Protein AF-A0A497FSB3-F1 (afdb_monomer)

Solvent-accessible surface area (backbone atoms only — not comparable to full-atom values): 7550 Å² total; per-residue (Å²): 140,83,87,83,82,86,82,89,82,82,90,80,87,87,86,83,79,89,74,81,78,76,83,68,84,81,81,78,80,78,78,77,76,74,80,75,61,60,72,60,45,44,54,38,18,60,76,48,75,41,60,46,70,62,52,50,59,45,55,70,75,44,51,71,68,57,52,51,49,37,61,73,70,62,40,52,65,65,36,28,76,71,54,22,32,35,80,91,73,77,40,74,30,55,59,26,49,32,54,30,48,74,72,67,47,48,81,79,58,72,70,86,74,82,126

Nearest PDB structures (foldseek):
  7c5d-assembly1_A  TM=2.952E-01  e=9.748E+00  Homo sapiens

Radius of gyration: 23.68 Å; Cα contacts (8 Å, |Δi|>4): 77; chains: 1; bounding box: 30×70×45 Å

Secondary structure (DSSP, 8-state):
-------PPPP-----S--------------------HHHHHHHHHHHT--HHHHHHHHHH--HHHHHHHHHTT-HHHHHHTTSEETTTTEE-HHHHHHHHHHT-STT-------

Mean predicted aligned error: 14.82 Å

Structure (mmCIF, N/CA/C/O backbone):
data_AF-A0A497FSB3-F1
#
_entry.id   AF-A0A497FSB3-F1
#
loop_
_atom_site.group_PDB
_atom_site.id
_atom_site.type_symbol
_atom_site.label_atom_id
_atom_site.label_alt_id
_atom_site.label_comp_id
_atom_site.label_asym_id
_atom_site.label_entity_id
_atom_site.label_seq_id
_atom_site.pdbx_PDB_ins_code
_atom_site.Cartn_x
_atom_site.Cartn_y
_atom_site.Cartn_z
_atom_site.occupancy
_atom_site.B_iso_or_equiv
_atom_site.auth_seq_id
_atom_site.auth_comp_id
_atom_site.auth_asym_id
_atom_site.auth_atom_id
_atom_site.pdbx_PDB_model_num
ATOM 1 N N . HIS A 1 1 ? 6.509 32.212 8.330 1.00 33.56 1 HIS A N 1
ATOM 2 C CA . HIS A 1 1 ? 7.253 33.248 7.588 1.00 33.56 1 HIS A CA 1
ATOM 3 C C . HIS A 1 1 ? 6.593 33.436 6.232 1.00 33.56 1 HIS A C 1
ATOM 5 O O . HIS A 1 1 ? 6.606 32.512 5.434 1.00 33.56 1 HIS A O 1
ATOM 11 N N . VAL A 1 2 ? 5.922 34.569 6.015 1.00 28.09 2 VAL A N 1
ATOM 12 C CA . VAL A 1 2 ? 5.189 34.864 4.773 1.00 28.09 2 VAL A CA 1
ATOM 13 C C . VAL A 1 2 ? 5.933 35.980 4.058 1.00 28.09 2 VAL A C 1
ATOM 15 O O . VAL A 1 2 ? 6.013 37.092 4.574 1.00 28.09 2 VAL A O 1
ATOM 18 N N . VAL A 1 3 ? 6.497 35.681 2.891 1.00 33.00 3 VAL A N 1
ATOM 19 C CA . VAL A 1 3 ? 7.182 36.677 2.063 1.00 33.00 3 VAL A CA 1
ATOM 20 C C . VAL A 1 3 ? 6.139 37.352 1.176 1.00 33.00 3 VAL A C 1
ATOM 22 O O . VAL A 1 3 ? 5.540 36.716 0.312 1.00 33.00 3 VAL A O 1
ATOM 25 N N . LYS A 1 4 ? 5.887 38.642 1.419 1.00 31.02 4 LYS A N 1
ATOM 26 C CA . LYS A 1 4 ? 5.040 39.489 0.569 1.00 31.02 4 LYS A CA 1
ATOM 27 C C . LYS A 1 4 ? 5.916 40.136 -0.497 1.00 31.02 4 LYS A C 1
ATOM 29 O O . LYS A 1 4 ? 6.708 41.016 -0.178 1.00 31.02 4 LYS A O 1
ATOM 34 N N . VAL A 1 5 ? 5.753 39.730 -1.750 1.00 40.56 5 VAL A N 1
ATOM 35 C CA . VAL A 1 5 ? 6.401 40.397 -2.885 1.00 40.56 5 VAL A CA 1
ATOM 36 C C . VAL A 1 5 ? 5.436 41.445 -3.442 1.00 40.56 5 VAL A C 1
ATOM 38 O O . VAL A 1 5 ? 4.319 41.117 -3.841 1.00 40.56 5 VAL A O 1
ATOM 41 N N . LYS A 1 6 ? 5.844 42.719 -3.413 1.00 36.72 6 LYS A N 1
ATOM 42 C CA . LYS A 1 6 ? 5.165 43.836 -4.085 1.00 36.72 6 LYS A CA 1
ATOM 43 C C . LYS A 1 6 ? 5.703 43.916 -5.513 1.00 36.72 6 LYS A C 1
ATOM 45 O O . LYS A 1 6 ? 6.901 44.105 -5.688 1.00 36.72 6 LYS A O 1
ATOM 50 N N . CYS A 1 7 ? 4.835 43.796 -6.511 1.00 39.81 7 CYS A N 1
ATOM 51 C CA . CYS A 1 7 ? 5.173 44.132 -7.892 1.00 39.81 7 CYS A CA 1
ATOM 52 C C . CYS A 1 7 ? 4.390 45.382 -8.295 1.00 39.81 7 CYS A C 1
ATOM 54 O O . CYS A 1 7 ? 3.163 45.339 -8.382 1.00 39.81 7 CYS A O 1
ATOM 56 N N . ASP A 1 8 ? 5.109 46.475 -8.535 1.00 40.47 8 ASP A N 1
ATOM 57 C CA . ASP A 1 8 ? 4.583 47.691 -9.147 1.00 40.47 8 ASP A CA 1
ATOM 58 C C . ASP A 1 8 ? 4.706 47.550 -10.671 1.00 40.47 8 ASP A C 1
ATOM 60 O O . ASP A 1 8 ? 5.810 47.423 -11.199 1.00 40.47 8 ASP A O 1
ATOM 64 N N . PHE A 1 9 ? 3.580 47.539 -11.390 1.00 45.94 9 PHE A N 1
ATOM 65 C CA . PHE A 1 9 ? 3.574 47.564 -12.855 1.00 45.94 9 PHE A CA 1
ATOM 66 C C . PHE A 1 9 ? 3.232 48.966 -13.369 1.00 45.94 9 PHE A C 1
ATOM 68 O O . PHE A 1 9 ? 2.283 49.612 -12.922 1.00 45.94 9 PHE A O 1
ATOM 75 N N . ILE A 1 10 ? 4.068 49.418 -14.303 1.00 46.41 10 ILE A N 1
ATOM 76 C CA . ILE A 1 10 ? 4.129 50.753 -14.901 1.00 46.41 10 ILE A CA 1
ATOM 77 C C . ILE A 1 10 ? 2.934 51.008 -15.840 1.00 46.41 10 ILE A C 1
ATOM 79 O O . ILE A 1 10 ? 2.423 50.105 -16.498 1.00 46.41 10 ILE A O 1
ATOM 83 N N . LYS A 1 11 ? 2.511 52.279 -15.862 1.00 44.56 11 LYS A N 1
ATOM 84 C CA . LYS A 1 11 ? 1.407 52.889 -16.623 1.00 44.56 11 LYS A CA 1
ATOM 85 C C . LYS A 1 11 ? 1.387 52.529 -18.116 1.00 44.56 11 LYS A C 1
ATOM 87 O O . LYS A 1 11 ? 2.389 52.698 -18.800 1.00 44.56 11 LYS A O 1
ATOM 92 N N . LEU A 1 12 ? 0.186 52.251 -18.626 1.00 41.72 12 LEU A N 1
ATOM 93 C CA . LEU A 1 12 ? -0.195 52.481 -20.023 1.00 41.72 12 LEU A CA 1
ATOM 94 C C . LEU A 1 12 ? -1.458 53.358 -20.060 1.00 41.72 12 LEU A C 1
ATOM 96 O O . LEU A 1 12 ? -2.343 53.238 -19.210 1.00 41.72 12 LEU A O 1
ATOM 100 N N . GLU A 1 13 ? -1.459 54.312 -20.987 1.00 39.56 13 GLU A N 1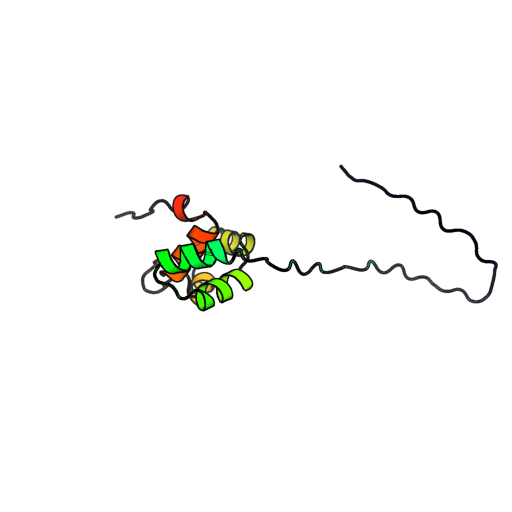
ATOM 101 C CA . GLU A 1 13 ? -2.366 55.456 -21.082 1.00 39.56 13 GLU A CA 1
ATOM 102 C C . GLU A 1 13 ? -3.823 55.085 -21.445 1.00 39.56 13 GLU A C 1
ATOM 104 O O . GLU A 1 13 ? -4.118 54.052 -22.039 1.00 39.56 13 GLU A O 1
ATOM 109 N N . LYS A 1 14 ? -4.744 55.950 -21.005 1.00 44.69 14 LYS A N 1
ATOM 110 C CA . LYS A 1 14 ? -6.223 55.863 -20.999 1.00 44.69 14 LYS A CA 1
ATOM 111 C C . LYS A 1 14 ? -6.863 56.084 -22.394 1.00 44.69 14 LYS A C 1
ATOM 113 O O . LYS A 1 14 ? -6.187 56.603 -23.272 1.00 44.69 14 LYS A O 1
ATOM 118 N N . PRO A 1 15 ? -8.211 56.039 -22.541 1.00 55.47 15 PRO A N 1
ATOM 119 C CA . PRO A 1 15 ? -9.235 55.167 -21.935 1.00 55.47 15 PRO A CA 1
ATOM 120 C C . PRO A 1 15 ? -10.279 54.693 -22.981 1.00 55.47 15 PRO A C 1
ATOM 122 O O . PRO A 1 15 ? -10.563 55.419 -23.927 1.00 55.47 15 PRO A O 1
ATOM 125 N N . ARG A 1 16 ? -10.972 53.565 -22.772 1.00 37.34 16 ARG A N 1
ATOM 126 C CA . ARG A 1 16 ? -12.408 53.398 -23.115 1.00 37.34 16 ARG A CA 1
ATOM 127 C C . ARG A 1 16 ? -12.892 51.996 -22.758 1.00 37.34 16 ARG A C 1
ATOM 129 O O . ARG A 1 16 ? -12.219 51.007 -23.008 1.00 37.34 16 ARG A O 1
ATOM 136 N N . SER A 1 17 ? -14.111 51.967 -22.234 1.00 43.09 17 SER A N 1
ATOM 137 C CA . SER A 1 17 ? -14.873 50.828 -21.716 1.00 43.09 17 SER A CA 1
ATOM 138 C C . SER A 1 17 ? -14.457 50.328 -20.326 1.00 43.09 17 SER A C 1
ATOM 140 O O . SER A 1 17 ? -13.335 49.906 -20.063 1.00 43.09 17 SER A O 1
ATOM 142 N N . LEU A 1 18 ? -15.423 50.441 -19.416 1.00 45.12 18 LEU A N 1
ATOM 143 C CA . LEU A 1 18 ? -15.446 49.891 -18.070 1.00 45.12 18 LEU A CA 1
ATOM 144 C C . LEU A 1 18 ? -15.311 48.366 -18.150 1.00 45.12 18 LEU A C 1
ATOM 146 O O . LEU A 1 18 ? -16.306 47.649 -18.189 1.00 45.12 18 LEU A O 1
ATOM 150 N N . LEU A 1 19 ? -14.083 47.856 -18.176 1.00 44.56 19 LEU A N 1
ATOM 151 C CA . LEU A 1 19 ? -13.840 46.445 -17.910 1.00 44.56 19 LEU A CA 1
ATOM 152 C C . LEU A 1 19 ? -14.049 46.226 -16.413 1.00 44.56 19 LEU A C 1
ATOM 154 O O . LEU A 1 19 ? -13.204 46.572 -15.586 1.00 44.56 19 LEU A O 1
ATOM 158 N N . THR A 1 20 ? -15.204 45.677 -16.050 1.00 41.88 20 THR A N 1
ATOM 159 C CA . THR A 1 20 ? -15.446 45.151 -14.708 1.00 41.88 20 THR A CA 1
ATOM 160 C C . THR A 1 20 ? -14.504 43.965 -14.512 1.00 41.88 20 THR A C 1
ATOM 162 O O . THR A 1 20 ? -14.809 42.838 -14.895 1.00 41.88 20 THR A O 1
ATOM 165 N N . VAL A 1 21 ? -13.311 44.217 -13.970 1.00 47.78 21 VAL A N 1
ATOM 166 C CA . VAL A 1 21 ? -12.343 43.164 -13.647 1.00 47.78 21 VAL A CA 1
ATOM 167 C C . VAL A 1 21 ? -12.912 42.364 -12.479 1.00 47.78 21 VAL A C 1
ATOM 169 O O . VAL A 1 21 ? -12.699 42.692 -11.311 1.00 47.78 21 VAL A O 1
ATOM 172 N N . GLN A 1 22 ? -13.672 41.312 -12.785 1.00 47.09 22 GLN A N 1
ATOM 173 C CA . GLN A 1 22 ? -14.039 40.308 -11.796 1.00 47.09 22 GLN A CA 1
ATOM 174 C C . GLN A 1 22 ? -12.756 39.595 -11.367 1.00 47.09 22 GLN A C 1
ATOM 176 O O . GLN A 1 22 ? -12.245 38.721 -12.066 1.00 47.09 22 GLN A O 1
ATOM 181 N N . ARG A 1 23 ? -12.217 39.985 -10.210 1.00 45.41 23 ARG A N 1
ATOM 182 C CA . ARG A 1 23 ? -11.130 39.273 -9.534 1.00 45.41 23 ARG A CA 1
ATOM 183 C C . ARG A 1 23 ? -11.659 37.926 -9.036 1.00 45.41 23 ARG A C 1
ATOM 185 O O . ARG A 1 23 ? -11.998 37.787 -7.866 1.00 45.41 23 ARG A O 1
ATOM 192 N N . LYS A 1 24 ? -11.777 36.939 -9.925 1.00 49.44 24 LYS A N 1
ATOM 193 C CA . LYS A 1 24 ? -12.019 35.554 -9.514 1.00 49.44 24 LYS A CA 1
ATOM 194 C C . LYS A 1 24 ? -10.703 34.991 -8.968 1.00 49.44 24 LYS A C 1
ATOM 196 O O . LYS A 1 24 ? -9.704 35.039 -9.687 1.00 49.44 24 LYS A O 1
ATOM 201 N N . PRO A 1 25 ? -10.659 34.490 -7.723 1.00 43.56 25 PRO A N 1
ATOM 202 C CA . PRO A 1 25 ? -9.486 33.778 -7.241 1.00 43.56 25 PRO A CA 1
ATOM 203 C C . PRO A 1 25 ? -9.254 32.552 -8.132 1.00 43.56 25 PRO A C 1
ATOM 205 O O . PRO A 1 25 ? -10.129 31.698 -8.278 1.00 43.56 25 PRO A O 1
ATOM 208 N N . LEU A 1 26 ? -8.085 32.489 -8.769 1.00 45.31 26 LEU A N 1
ATOM 209 C CA . LEU A 1 26 ? -7.640 31.304 -9.491 1.00 45.31 26 LEU A CA 1
ATOM 210 C C . LEU A 1 26 ? -7.183 30.276 -8.455 1.00 45.31 26 LEU A C 1
ATOM 212 O O . LEU A 1 26 ? -6.101 30.393 -7.883 1.00 45.31 26 LEU A O 1
ATOM 216 N N . TYR A 1 27 ? -8.019 29.274 -8.199 1.00 40.03 27 TYR A N 1
ATOM 217 C CA . TYR A 1 27 ? -7.623 28.104 -7.424 1.00 40.03 27 TYR A CA 1
ATOM 218 C C . TYR A 1 27 ? -6.784 27.200 -8.324 1.00 40.03 27 TYR A C 1
ATOM 220 O O . TYR A 1 27 ? -7.311 26.393 -9.089 1.00 40.03 27 TYR A O 1
ATOM 228 N N . VAL A 1 28 ? -5.464 27.359 -8.263 1.00 39.22 28 VAL A N 1
ATOM 229 C CA . VAL A 1 28 ? -4.539 26.421 -8.898 1.00 39.22 28 VAL A CA 1
ATOM 230 C C . VAL A 1 28 ? -4.583 25.130 -8.085 1.00 39.22 28 VAL A C 1
ATOM 232 O O . VAL A 1 28 ? -4.060 25.069 -6.973 1.00 39.22 28 VAL A O 1
ATOM 235 N N . ARG A 1 29 ? -5.243 24.094 -8.615 1.00 40.50 29 ARG A N 1
ATOM 236 C CA . ARG A 1 29 ? -5.081 22.729 -8.104 1.00 40.50 29 ARG A CA 1
ATOM 237 C C . ARG A 1 29 ? -3.666 22.291 -8.451 1.00 40.50 29 ARG A C 1
ATOM 239 O O . ARG A 1 29 ? -3.385 21.938 -9.591 1.00 40.50 29 ARG A O 1
ATOM 246 N N . VAL A 1 30 ? -2.771 22.368 -7.476 1.00 43.03 30 VAL A N 1
ATOM 247 C CA . VAL A 1 30 ? -1.461 21.732 -7.574 1.00 43.03 30 VAL A CA 1
ATOM 248 C C . VAL A 1 30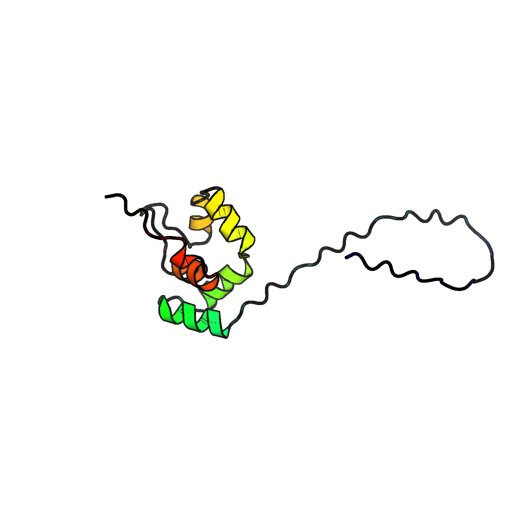 ? -1.725 20.231 -7.492 1.00 43.03 30 VAL A C 1
ATOM 250 O O . VAL A 1 30 ? -1.953 19.696 -6.411 1.00 43.03 30 VAL A O 1
ATOM 253 N N . GLU A 1 31 ? -1.793 19.561 -8.641 1.00 39.72 31 GLU A N 1
ATOM 254 C CA . GLU A 1 31 ? -1.698 18.105 -8.683 1.00 39.72 31 GLU A CA 1
ATOM 255 C C . GLU A 1 31 ? -0.286 17.747 -8.230 1.00 39.72 31 GLU A C 1
ATOM 257 O O . GLU A 1 31 ? 0.683 17.848 -8.987 1.00 39.72 31 GLU A O 1
ATOM 262 N N . GLU A 1 32 ? -0.159 17.409 -6.952 1.00 46.69 32 GLU A N 1
ATOM 263 C CA . GLU A 1 32 ? 1.065 16.870 -6.391 1.00 46.69 32 GLU A CA 1
ATOM 264 C C . GLU A 1 32 ? 1.375 15.574 -7.142 1.00 46.69 32 GLU A C 1
ATOM 266 O O . GLU A 1 32 ? 0.755 14.530 -6.932 1.00 46.69 32 GLU A O 1
ATOM 271 N N . ARG A 1 33 ? 2.291 15.659 -8.111 1.00 51.06 33 ARG A N 1
ATOM 272 C CA . ARG A 1 33 ? 2.812 14.488 -8.809 1.00 51.06 33 ARG A CA 1
ATOM 273 C C . ARG A 1 33 ? 3.553 13.665 -7.766 1.00 51.06 33 ARG A C 1
ATOM 275 O O . ARG A 1 33 ? 4.709 13.962 -7.472 1.00 51.06 33 ARG A O 1
ATOM 282 N N . VAL A 1 34 ? 2.875 12.669 -7.199 1.00 58.12 34 VAL A N 1
ATOM 283 C CA . VAL A 1 34 ? 3.443 11.728 -6.231 1.00 58.12 34 VAL A CA 1
ATOM 284 C C . VAL A 1 34 ? 4.655 11.071 -6.887 1.00 58.12 34 VAL A C 1
ATOM 286 O O . VAL A 1 34 ? 4.526 10.185 -7.732 1.00 58.12 34 VAL A O 1
ATOM 289 N N . ARG A 1 35 ? 5.851 11.558 -6.549 1.00 64.06 35 ARG A N 1
ATOM 290 C CA . ARG A 1 35 ? 7.106 10.939 -6.964 1.00 64.06 35 ARG A CA 1
ATOM 291 C C . ARG A 1 35 ? 7.303 9.714 -6.087 1.00 64.06 35 ARG A C 1
ATOM 293 O O . ARG A 1 35 ? 7.585 9.833 -4.898 1.00 64.06 35 ARG A O 1
ATOM 300 N N . VAL A 1 36 ? 7.088 8.546 -6.677 1.00 75.50 36 VAL A N 1
ATOM 301 C CA . VAL A 1 36 ? 7.425 7.268 -6.054 1.00 75.50 36 VAL A CA 1
ATOM 302 C C . VAL A 1 36 ? 8.928 7.063 -6.208 1.00 75.50 36 VAL A C 1
ATOM 304 O O . VAL A 1 36 ? 9.456 7.197 -7.309 1.00 75.50 36 VAL A O 1
ATOM 307 N N . ASP A 1 37 ? 9.603 6.764 -5.104 1.00 84.88 37 ASP A N 1
ATOM 308 C CA . ASP A 1 37 ? 10.997 6.333 -5.090 1.00 84.88 37 ASP A CA 1
ATOM 309 C C . ASP A 1 37 ? 11.048 4.894 -5.620 1.00 84.88 37 ASP A C 1
ATOM 311 O O . ASP A 1 37 ? 10.615 3.950 -4.949 1.00 84.88 37 ASP A O 1
ATOM 315 N N . GLU A 1 38 ? 11.478 4.744 -6.873 1.00 84.75 38 GLU A N 1
ATOM 316 C CA . GLU A 1 38 ? 11.442 3.465 -7.580 1.00 84.75 38 GLU A CA 1
ATOM 317 C C . GLU A 1 38 ? 12.449 2.461 -7.012 1.00 84.75 38 GLU A C 1
ATOM 319 O O . GLU A 1 38 ? 12.096 1.290 -6.875 1.00 84.75 38 GLU A O 1
ATOM 324 N N . ASP A 1 39 ? 13.641 2.904 -6.600 1.00 85.88 39 ASP A N 1
ATOM 325 C CA . ASP A 1 39 ? 14.674 2.051 -5.997 1.00 85.88 39 ASP A CA 1
ATOM 326 C C . ASP A 1 39 ? 14.200 1.466 -4.663 1.00 85.88 39 ASP A C 1
ATOM 328 O O . ASP A 1 39 ? 14.307 0.256 -4.401 1.00 85.88 39 ASP A O 1
ATOM 332 N N . ARG A 1 40 ? 13.587 2.310 -3.824 1.00 85.69 40 ARG A N 1
ATOM 333 C CA . ARG A 1 40 ? 12.980 1.858 -2.570 1.00 85.69 40 ARG A CA 1
ATOM 334 C C . ARG A 1 40 ? 11.791 0.941 -2.827 1.00 85.69 40 ARG A C 1
ATOM 336 O O . ARG A 1 40 ? 11.669 -0.096 -2.174 1.00 85.69 40 ARG A O 1
ATOM 343 N N . ALA A 1 41 ? 10.910 1.293 -3.762 1.00 87.69 41 ALA A N 1
ATOM 344 C CA . ALA A 1 41 ? 9.748 0.474 -4.091 1.00 87.69 41 ALA A CA 1
ATOM 345 C C . ALA A 1 41 ? 10.154 -0.896 -4.660 1.00 87.69 41 ALA A C 1
ATOM 347 O O . ALA A 1 41 ? 9.554 -1.899 -4.281 1.00 87.69 41 ALA A O 1
ATOM 348 N N . LEU A 1 42 ? 11.195 -0.975 -5.494 1.00 89.50 42 LEU A N 1
ATOM 349 C CA . LEU A 1 42 ? 11.769 -2.236 -5.978 1.00 89.50 42 LEU A CA 1
ATOM 350 C C . LEU A 1 42 ? 12.298 -3.090 -4.825 1.00 89.50 42 LEU A C 1
ATOM 352 O O . LEU A 1 42 ? 11.951 -4.268 -4.723 1.00 89.50 42 LEU A O 1
ATOM 356 N N . SER A 1 43 ? 13.075 -2.486 -3.925 1.00 89.62 43 SER A N 1
ATOM 357 C CA . SER A 1 43 ? 13.648 -3.178 -2.765 1.00 89.62 43 SER A CA 1
ATOM 358 C C . SER A 1 43 ? 12.562 -3.751 -1.847 1.00 89.62 43 SER A C 1
ATOM 360 O O . SER A 1 43 ? 12.608 -4.918 -1.454 1.00 89.62 43 SER A O 1
ATOM 362 N N . VAL A 1 44 ? 11.533 -2.954 -1.551 1.00 90.25 44 VAL A N 1
ATOM 363 C CA . VAL A 1 44 ? 10.402 -3.369 -0.711 1.00 90.25 44 VAL A CA 1
ATOM 364 C C . VAL A 1 44 ? 9.541 -4.424 -1.416 1.00 90.25 44 VAL A C 1
ATOM 366 O O . VAL A 1 44 ? 9.132 -5.406 -0.796 1.00 90.25 44 VAL A O 1
ATOM 369 N N . ALA A 1 45 ? 9.293 -4.273 -2.719 1.00 89.69 45 ALA A N 1
ATOM 370 C CA . ALA A 1 45 ? 8.560 -5.255 -3.513 1.00 89.69 45 ALA A CA 1
ATOM 371 C C . ALA A 1 45 ? 9.259 -6.624 -3.494 1.00 89.69 45 ALA A C 1
ATOM 373 O O . ALA A 1 45 ? 8.611 -7.638 -3.218 1.00 89.69 45 ALA A O 1
ATOM 374 N N . ALA A 1 46 ? 10.580 -6.644 -3.698 1.00 88.50 46 ALA A N 1
ATOM 375 C CA . ALA A 1 46 ? 11.391 -7.854 -3.633 1.00 88.50 46 ALA A CA 1
ATOM 376 C C . ALA A 1 46 ? 11.340 -8.502 -2.241 1.00 88.50 46 ALA A C 1
ATOM 378 O O . ALA A 1 46 ? 11.071 -9.699 -2.132 1.00 88.50 46 ALA A O 1
ATOM 379 N N . LYS A 1 47 ? 11.496 -7.707 -1.173 1.00 89.50 47 LYS A N 1
ATOM 380 C CA . LYS A 1 47 ? 11.462 -8.188 0.219 1.00 89.50 47 LYS A CA 1
ATOM 381 C C . LYS A 1 47 ? 10.140 -8.870 0.589 1.00 89.50 47 LYS A C 1
ATOM 383 O O . LYS A 1 47 ? 10.142 -9.866 1.307 1.00 89.50 47 LYS A O 1
ATOM 388 N N . HIS A 1 48 ? 9.012 -8.364 0.087 1.00 87.00 48 HIS A N 1
ATOM 389 C CA . HIS A 1 48 ? 7.675 -8.908 0.378 1.00 87.00 48 HIS A CA 1
ATOM 390 C C . HIS A 1 48 ? 7.157 -9.903 -0.670 1.00 87.00 48 HIS A C 1
ATOM 392 O O . HIS A 1 48 ? 6.037 -10.408 -0.537 1.00 87.00 48 HIS A O 1
ATOM 398 N N . GLY A 1 49 ? 7.937 -10.195 -1.716 1.00 89.62 49 GLY A N 1
ATOM 399 C CA . GLY A 1 49 ? 7.530 -11.082 -2.809 1.00 89.62 49 GLY A CA 1
ATOM 400 C C . GLY A 1 49 ? 6.325 -10.552 -3.594 1.00 89.62 49 GLY A C 1
ATOM 401 O O . GLY A 1 49 ? 5.429 -11.316 -3.962 1.00 89.62 49 GLY A O 1
ATOM 402 N N . VAL A 1 50 ? 6.263 -9.235 -3.797 1.00 91.44 50 VAL A N 1
ATOM 403 C CA . VAL A 1 50 ? 5.203 -8.539 -4.534 1.00 91.44 50 VAL A CA 1
ATOM 404 C C . VAL A 1 50 ? 5.773 -8.032 -5.857 1.00 91.44 50 VAL A C 1
ATOM 406 O O . VAL A 1 50 ? 6.923 -7.615 -5.927 1.00 91.44 50 VAL A O 1
ATOM 409 N N . LYS A 1 51 ? 4.976 -8.047 -6.930 1.00 90.56 51 LYS A N 1
ATOM 410 C CA . LYS A 1 51 ? 5.393 -7.450 -8.206 1.00 90.56 51 LYS A CA 1
ATOM 411 C C . LYS A 1 51 ? 5.528 -5.934 -8.058 1.00 90.56 51 LYS A C 1
ATOM 413 O O . LYS A 1 51 ? 4.595 -5.283 -7.583 1.00 90.56 51 LYS A O 1
ATOM 418 N N . PHE A 1 52 ? 6.643 -5.381 -8.527 1.00 87.88 52 PHE A N 1
ATOM 419 C CA . PHE A 1 52 ? 6.904 -3.941 -8.501 1.00 87.88 52 PHE A CA 1
ATOM 420 C C . PHE A 1 52 ? 5.772 -3.129 -9.140 1.00 87.88 52 PHE A C 1
ATOM 422 O O . PHE A 1 52 ? 5.287 -2.189 -8.520 1.00 87.88 52 PHE A O 1
ATOM 429 N N . ASP A 1 53 ? 5.272 -3.542 -10.310 1.00 88.56 53 ASP A N 1
ATOM 430 C CA . ASP A 1 53 ? 4.182 -2.837 -11.002 1.00 88.56 53 ASP A CA 1
ATOM 431 C C . ASP A 1 53 ? 2.914 -2.737 -10.151 1.00 88.56 53 ASP A C 1
ATOM 433 O O . ASP A 1 53 ? 2.239 -1.707 -10.132 1.00 88.56 53 ASP A O 1
ATOM 437 N N . VAL A 1 54 ? 2.607 -3.797 -9.397 1.00 88.50 54 VAL A N 1
ATOM 438 C CA . VAL A 1 54 ? 1.450 -3.823 -8.499 1.00 88.50 54 VAL A CA 1
ATOM 439 C C . VAL A 1 54 ? 1.673 -2.844 -7.351 1.00 88.50 54 VAL A C 1
ATOM 441 O O . VAL A 1 54 ? 0.801 -2.017 -7.092 1.00 88.50 54 VAL A O 1
ATOM 444 N N . LEU A 1 55 ? 2.845 -2.877 -6.709 1.00 89.56 55 LEU A N 1
ATOM 445 C CA . LEU A 1 55 ? 3.180 -1.947 -5.631 1.00 89.56 55 LEU A CA 1
ATOM 446 C C . LEU A 1 55 ? 3.148 -0.490 -6.116 1.00 89.56 55 LEU A C 1
ATOM 448 O O . LEU A 1 55 ? 2.456 0.335 -5.523 1.00 89.56 55 LEU A O 1
ATOM 452 N N . LYS A 1 56 ? 3.808 -0.188 -7.238 1.00 87.94 56 LYS A N 1
ATOM 453 C CA . LYS A 1 56 ? 3.829 1.140 -7.864 1.00 87.94 56 LYS A CA 1
ATOM 454 C C . LYS A 1 56 ? 2.419 1.630 -8.184 1.00 87.94 56 LYS A C 1
ATOM 456 O O . LYS A 1 56 ? 2.085 2.768 -7.869 1.00 87.94 56 LYS A O 1
ATOM 461 N N . SER A 1 57 ? 1.564 0.770 -8.740 1.00 89.38 57 SER A N 1
ATOM 462 C CA . SER A 1 57 ? 0.176 1.133 -9.053 1.00 89.38 57 SER A CA 1
ATOM 463 C C . SER A 1 57 ? -0.622 1.560 -7.816 1.00 89.38 57 SER A C 1
ATOM 465 O O . SER A 1 57 ? -1.475 2.444 -7.919 1.00 89.38 57 SER A O 1
ATOM 467 N N . VAL A 1 58 ? -0.335 0.976 -6.647 1.00 88.44 58 VAL A N 1
ATOM 468 C CA . VAL A 1 58 ? -0.952 1.389 -5.384 1.00 88.44 58 VAL A CA 1
ATOM 469 C C . VAL A 1 58 ? -0.325 2.672 -4.862 1.00 88.44 58 VAL A C 1
ATOM 471 O O . VAL A 1 58 ? -1.071 3.588 -4.535 1.00 88.44 58 VAL A O 1
ATOM 474 N N . LEU A 1 59 ? 1.005 2.776 -4.828 1.00 87.00 59 LEU A N 1
ATOM 475 C CA . LEU A 1 59 ? 1.711 3.965 -4.328 1.00 87.00 59 LEU A CA 1
ATOM 476 C C . LEU A 1 59 ? 1.361 5.238 -5.117 1.00 87.00 59 LEU A C 1
ATOM 478 O O . LEU A 1 59 ? 1.318 6.325 -4.552 1.00 87.00 59 LEU A O 1
ATOM 482 N N . VAL A 1 60 ? 1.050 5.108 -6.410 1.00 86.06 60 VAL A N 1
ATOM 483 C CA . VAL A 1 60 ? 0.559 6.223 -7.238 1.00 86.06 60 VAL A CA 1
ATOM 484 C C . VAL A 1 60 ? -0.878 6.624 -6.876 1.00 86.06 60 VAL A C 1
ATOM 486 O O . VAL A 1 60 ? -1.234 7.796 -6.959 1.00 86.06 60 VAL A O 1
ATOM 489 N N . LYS A 1 61 ? -1.729 5.669 -6.478 1.00 84.56 61 LYS A N 1
ATOM 490 C CA . LYS A 1 61 ? -3.151 5.909 -6.153 1.00 84.56 61 LYS A CA 1
ATOM 491 C C . LYS A 1 61 ? -3.391 6.286 -4.691 1.00 84.56 61 LYS A C 1
ATOM 493 O O . LYS A 1 61 ? -4.449 6.830 -4.356 1.00 84.56 61 LYS A O 1
ATOM 498 N N . LEU A 1 62 ? -2.461 5.932 -3.815 1.00 85.06 62 LEU A N 1
ATOM 499 C CA . LEU A 1 62 ? -2.593 6.031 -2.374 1.00 85.06 62 LEU A CA 1
ATOM 500 C C . LEU A 1 62 ? -1.413 6.824 -1.822 1.00 85.06 62 LEU A C 1
ATOM 502 O O . LEU A 1 62 ? -0.311 6.299 -1.749 1.00 85.06 62 LEU A O 1
ATOM 506 N N . SER A 1 63 ? -1.654 8.071 -1.413 1.00 85.62 63 SER A N 1
ATOM 507 C CA . SER A 1 63 ? -0.649 8.856 -0.698 1.00 85.62 63 SER A CA 1
ATOM 508 C C . SER A 1 63 ? -0.482 8.362 0.740 1.00 85.62 63 SER A C 1
ATOM 510 O O . SER A 1 63 ? -1.360 7.689 1.297 1.00 85.62 63 SER A O 1
ATOM 512 N N . LYS A 1 64 ? 0.631 8.756 1.368 1.00 84.44 64 LYS A N 1
ATOM 513 C CA . LYS A 1 64 ? 0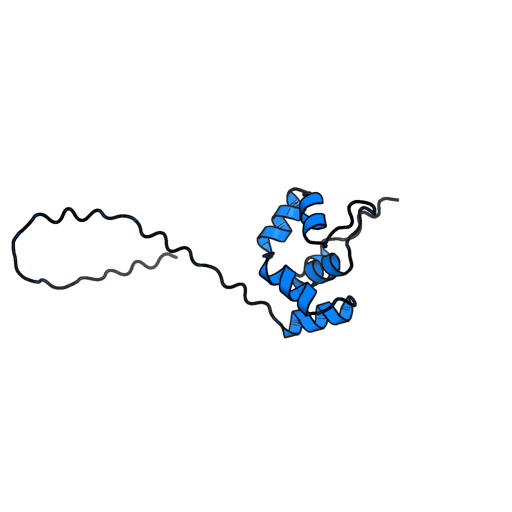.881 8.475 2.783 1.00 84.44 64 LYS A CA 1
ATOM 514 C C . LYS A 1 64 ? -0.237 9.031 3.667 1.00 84.44 64 LYS A C 1
ATOM 516 O O . LYS A 1 64 ? -0.723 8.299 4.523 1.00 84.44 64 LYS A O 1
ATOM 521 N N . GLU A 1 65 ? -0.689 10.273 3.448 1.00 85.06 65 GLU A N 1
ATOM 522 C CA . GLU A 1 65 ? -1.752 10.855 4.285 1.00 85.06 65 GLU A CA 1
ATOM 523 C C . GLU A 1 65 ? -3.057 10.079 4.141 1.00 85.06 65 GLU A C 1
ATOM 525 O O . GLU A 1 65 ? -3.755 9.850 5.125 1.00 85.06 65 GLU A O 1
ATOM 530 N N . LYS A 1 66 ? -3.388 9.647 2.919 1.00 87.31 66 LYS A N 1
ATOM 531 C CA . LYS A 1 66 ? -4.604 8.873 2.677 1.00 87.31 66 LYS A CA 1
ATOM 532 C C . LYS A 1 66 ? -4.538 7.512 3.364 1.00 87.31 66 LYS A C 1
ATOM 534 O O . LYS A 1 66 ? -5.527 7.105 3.958 1.00 87.31 66 LYS A O 1
ATOM 539 N N . LEU A 1 67 ? -3.393 6.830 3.320 1.00 87.88 67 LEU A N 1
ATOM 540 C CA . LEU A 1 67 ? -3.201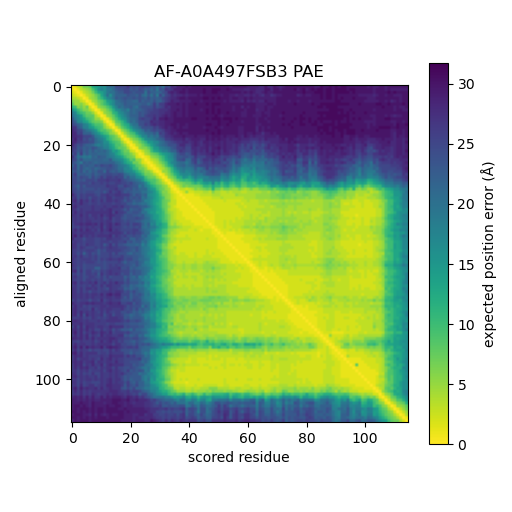 5.577 4.050 1.00 87.88 67 LEU A CA 1
ATOM 541 C C . LEU A 1 67 ? -3.342 5.777 5.565 1.00 87.88 67 LEU A C 1
ATOM 543 O O . LEU A 1 67 ? -4.042 5.000 6.202 1.00 87.88 67 LEU A O 1
ATOM 547 N N . VAL A 1 68 ? -2.728 6.823 6.126 1.00 87.56 68 VAL A N 1
ATOM 548 C CA . VAL A 1 68 ? -2.832 7.137 7.562 1.00 87.56 68 VAL A CA 1
ATOM 549 C C . VAL A 1 68 ? -4.280 7.418 7.961 1.00 87.56 68 VAL A C 1
ATOM 551 O O . VAL A 1 68 ? -4.763 6.805 8.904 1.00 87.56 68 VAL A O 1
ATOM 554 N N . ARG A 1 69 ? -5.014 8.235 7.196 1.00 89.19 69 ARG A N 1
ATOM 555 C CA . ARG A 1 69 ? -6.443 8.485 7.456 1.00 89.19 69 ARG A CA 1
ATOM 556 C C . ARG A 1 69 ? -7.270 7.204 7.443 1.00 89.19 69 ARG A C 1
ATOM 558 O O . ARG A 1 69 ? -8.094 7.010 8.323 1.00 89.19 69 ARG A O 1
ATOM 565 N N . LEU A 1 70 ? -7.032 6.310 6.481 1.00 87.88 70 LEU A N 1
ATOM 566 C CA . LEU A 1 70 ? -7.733 5.021 6.427 1.00 87.88 70 LEU A CA 1
ATOM 567 C C . LEU A 1 70 ? -7.435 4.141 7.649 1.00 87.88 70 LEU A C 1
ATOM 569 O O . LEU A 1 70 ? -8.315 3.415 8.105 1.00 87.88 70 LEU A O 1
ATOM 573 N N . LEU A 1 71 ? -6.208 4.199 8.176 1.00 87.50 71 LEU A N 1
ATOM 574 C CA . LEU A 1 71 ? -5.824 3.495 9.401 1.00 87.50 71 LEU A CA 1
ATOM 575 C C . LEU A 1 71 ? -6.499 4.102 10.641 1.00 87.50 71 LEU A C 1
ATOM 577 O O . LEU A 1 71 ? -7.010 3.353 11.471 1.00 87.50 71 LEU A O 1
ATOM 581 N N . GLU A 1 72 ? -6.534 5.432 10.751 1.00 87.56 72 GLU A N 1
ATOM 582 C CA . GLU A 1 72 ? -7.183 6.161 11.852 1.00 87.56 72 GLU A CA 1
ATOM 583 C C . GLU A 1 72 ? -8.702 5.948 11.868 1.00 87.56 72 GLU A C 1
ATOM 585 O O . GLU A 1 72 ? -9.279 5.645 12.910 1.00 87.56 72 GLU A O 1
ATOM 590 N N . GLU A 1 73 ? -9.344 6.032 10.701 1.00 90.12 73 GLU A N 1
ATOM 591 C CA . GLU A 1 73 ? -10.781 5.791 10.520 1.00 90.12 73 GLU A CA 1
ATOM 592 C C . GLU A 1 73 ? -11.154 4.302 10.631 1.00 90.12 73 GLU A C 1
ATOM 594 O O . GLU A 1 73 ? -12.336 3.964 10.608 1.00 90.12 73 GLU A O 1
ATOM 599 N N . ARG A 1 74 ? -10.163 3.403 10.756 1.00 85.62 74 ARG A N 1
ATOM 600 C CA . ARG A 1 74 ? -10.344 1.940 10.748 1.00 85.62 74 ARG A CA 1
ATOM 601 C C . ARG A 1 74 ? -11.156 1.448 9.546 1.00 85.62 74 ARG A C 1
ATOM 603 O O . ARG A 1 74 ? -11.899 0.470 9.633 1.00 85.62 74 ARG A O 1
ATOM 610 N N . ASP A 1 75 ? -10.988 2.105 8.403 1.00 88.44 75 ASP A N 1
ATOM 611 C CA . ASP A 1 75 ? -11.715 1.791 7.177 1.00 88.44 75 ASP A CA 1
ATOM 612 C C . ASP A 1 75 ? -11.029 0.629 6.436 1.00 88.44 75 ASP A C 1
ATOM 614 O O . ASP A 1 75 ? -10.345 0.774 5.413 1.00 88.44 75 ASP A O 1
ATOM 618 N N . PHE A 1 76 ? -11.175 -0.564 7.016 1.00 87.31 76 PHE A N 1
ATOM 619 C CA . PHE A 1 76 ? -10.609 -1.802 6.486 1.00 87.31 76 PHE A CA 1
ATOM 620 C C . PHE A 1 76 ? -11.260 -2.236 5.171 1.00 87.31 76 PHE A C 1
ATOM 622 O O . PHE A 1 76 ? -10.621 -2.943 4.387 1.00 87.31 76 PHE A O 1
ATOM 629 N N . ASP A 1 77 ? -12.484 -1.787 4.890 1.00 88.25 77 ASP A N 1
ATOM 630 C CA . ASP A 1 77 ? -13.179 -2.069 3.635 1.00 88.25 77 ASP A CA 1
ATOM 631 C C . ASP A 1 77 ? -12.487 -1.370 2.464 1.00 88.25 77 ASP A C 1
ATOM 633 O O . ASP A 1 77 ? -12.148 -2.017 1.466 1.00 88.25 77 ASP A O 1
ATOM 637 N N . LYS A 1 78 ? -12.156 -0.079 2.606 1.00 88.56 78 LYS A N 1
ATOM 638 C CA . LYS A 1 78 ? -11.354 0.636 1.600 1.00 88.56 78 LYS A CA 1
ATOM 639 C C . LYS A 1 78 ? -9.950 0.051 1.463 1.00 88.56 78 LYS A C 1
ATOM 641 O O . LYS A 1 78 ? -9.452 -0.080 0.343 1.00 88.56 78 LYS A O 1
ATOM 646 N N . LEU A 1 79 ? -9.311 -0.346 2.566 1.00 88.00 79 LEU A N 1
ATOM 647 C CA . LEU A 1 79 ? -8.009 -1.026 2.515 1.00 88.00 79 LEU A CA 1
ATOM 648 C C . LEU A 1 79 ? -8.099 -2.387 1.808 1.00 88.00 79 LEU A C 1
ATOM 650 O O . LEU A 1 79 ? -7.167 -2.783 1.100 1.00 88.00 79 LEU A O 1
ATOM 654 N N . SER A 1 80 ? -9.219 -3.096 1.951 1.00 89.12 80 SER A N 1
ATOM 655 C CA . SER A 1 80 ? -9.452 -4.364 1.262 1.00 89.12 80 SER A CA 1
ATOM 656 C C . SER A 1 80 ? -9.731 -4.170 -0.227 1.00 89.12 80 SER A C 1
AT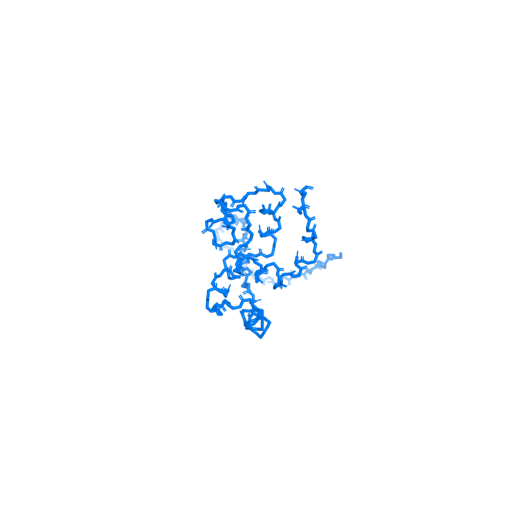OM 658 O O . SER A 1 80 ? -9.164 -4.898 -1.046 1.00 89.12 80 SER A O 1
ATOM 660 N N . ALA A 1 81 ? -10.490 -3.133 -0.595 1.00 88.62 81 ALA A N 1
ATOM 661 C CA . ALA A 1 81 ? -10.735 -2.746 -1.986 1.00 88.62 81 ALA A CA 1
ATOM 662 C C . ALA A 1 81 ? -9.439 -2.380 -2.735 1.00 88.62 81 ALA A C 1
ATOM 664 O O . ALA A 1 81 ? -9.304 -2.655 -3.926 1.00 88.62 81 ALA A O 1
ATOM 665 N N . LEU A 1 82 ? -8.452 -1.818 -2.028 1.00 86.69 82 LEU A N 1
ATOM 666 C CA . LEU A 1 82 ? -7.108 -1.544 -2.554 1.00 86.69 82 LEU A CA 1
ATOM 667 C C . LEU A 1 82 ? -6.187 -2.778 -2.566 1.00 86.69 82 LEU A C 1
ATOM 669 O O . LEU A 1 82 ? -5.037 -2.687 -2.991 1.00 86.69 82 LEU A O 1
ATOM 673 N N . GLY A 1 83 ? -6.661 -3.933 -2.093 1.00 87.50 83 GLY A N 1
ATOM 674 C CA . GLY A 1 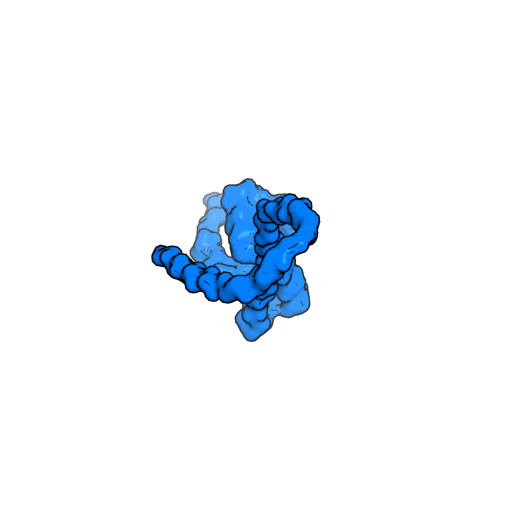83 ? -5.882 -5.169 -2.036 1.00 87.50 83 GLY A CA 1
ATOM 675 C C . GLY A 1 83 ? -4.822 -5.197 -0.931 1.00 87.50 83 GLY A C 1
ATOM 676 O O . GLY A 1 83 ? -3.951 -6.069 -0.951 1.00 87.50 83 GLY A O 1
ATOM 677 N N . LEU A 1 84 ? -4.887 -4.279 0.036 1.00 90.25 84 LEU A N 1
ATOM 678 C CA . LEU A 1 84 ? -3.937 -4.177 1.149 1.00 90.25 84 LEU A CA 1
ATOM 679 C C . LEU A 1 84 ? -4.354 -5.038 2.338 1.00 90.25 84 LEU A C 1
ATOM 681 O O . LEU A 1 84 ? -3.505 -5.657 2.982 1.00 90.25 84 LEU A O 1
ATOM 685 N N . TRP A 1 85 ? -5.659 -5.126 2.584 1.00 90.81 85 TRP A N 1
ATOM 686 C CA . TRP A 1 85 ? -6.238 -5.872 3.696 1.00 90.81 85 TRP A CA 1
ATOM 687 C C . TRP A 1 85 ? -7.058 -7.075 3.219 1.00 90.81 85 TRP A C 1
ATOM 689 O O . TRP A 1 85 ? -7.713 -7.055 2.172 1.00 90.81 85 TRP A O 1
ATOM 699 N N . ASP A 1 86 ? -7.005 -8.156 3.985 1.00 89.00 86 ASP A N 1
ATOM 700 C CA . ASP A 1 86 ? -7.860 -9.326 3.836 1.00 89.00 86 ASP A CA 1
ATOM 701 C C . ASP A 1 86 ? -8.998 -9.236 4.856 1.00 89.00 86 ASP A C 1
ATOM 703 O O . ASP A 1 86 ? -8.786 -9.503 6.037 1.00 89.00 86 ASP A O 1
ATOM 707 N N . SER A 1 87 ? -10.195 -8.843 4.407 1.00 84.38 87 SER A N 1
ATOM 708 C CA . SER A 1 87 ? -11.372 -8.688 5.273 1.00 84.38 87 SER A CA 1
ATOM 709 C C . SER A 1 87 ? -11.878 -10.014 5.841 1.00 84.38 87 SER A C 1
ATOM 711 O O . SER A 1 87 ? -12.452 -10.031 6.922 1.00 84.38 87 SER A O 1
ATOM 713 N N . ARG A 1 88 ? -11.630 -11.137 5.154 1.00 82.75 88 ARG A N 1
ATOM 714 C CA . ARG A 1 88 ? -12.031 -12.472 5.629 1.00 82.75 88 ARG A CA 1
ATOM 715 C C . ARG A 1 88 ? -11.090 -13.005 6.701 1.00 82.75 88 ARG A C 1
ATOM 717 O O . ARG A 1 88 ? -11.525 -13.704 7.606 1.00 82.75 88 ARG A O 1
ATOM 724 N N . GLY A 1 89 ? -9.799 -12.713 6.559 1.00 77.69 89 GLY A N 1
ATOM 725 C CA . GLY A 1 89 ? -8.754 -13.176 7.469 1.00 77.69 89 GLY A CA 1
ATOM 726 C C . GLY A 1 89 ? -8.319 -12.147 8.510 1.00 77.69 89 GLY A C 1
ATOM 727 O O . GLY A 1 89 ? -7.369 -12.428 9.234 1.00 77.69 89 GLY A O 1
ATOM 728 N N . SER A 1 90 ? -8.935 -10.958 8.526 1.00 84.62 90 SER A N 1
ATOM 729 C CA . SER A 1 90 ? -8.564 -9.804 9.358 1.00 84.62 90 SER A CA 1
ATOM 730 C C . SER A 1 90 ? -7.050 -9.584 9.438 1.00 84.62 90 SER A C 1
ATOM 732 O O . SER A 1 90 ? -6.476 -9.441 10.517 1.00 84.62 90 SER A O 1
ATOM 734 N N . ARG A 1 91 ? -6.378 -9.604 8.279 1.00 87.25 91 ARG A N 1
ATOM 735 C CA . ARG A 1 91 ? -4.911 -9.551 8.199 1.00 87.25 91 ARG A CA 1
ATOM 736 C C . ARG A 1 91 ? -4.406 -8.721 7.028 1.00 87.25 91 ARG A C 1
ATOM 738 O O . ARG A 1 91 ? -5.011 -8.673 5.957 1.00 87.25 91 ARG A O 1
ATOM 745 N N . TRP A 1 92 ? -3.215 -8.152 7.191 1.00 88.62 92 TRP A N 1
ATOM 746 C CA . TRP A 1 92 ? -2.497 -7.490 6.105 1.00 88.62 92 TRP A CA 1
ATOM 747 C C . TRP A 1 92 ? -2.049 -8.488 5.037 1.00 88.62 92 TRP A C 1
ATOM 749 O O . TRP A 1 92 ? -1.334 -9.453 5.332 1.00 88.62 92 TRP A O 1
ATOM 759 N N . LYS A 1 93 ? -2.400 -8.214 3.777 1.00 90.69 93 LYS A N 1
ATOM 760 C CA . LYS A 1 93 ? -1.836 -8.912 2.616 1.00 90.69 93 LYS A CA 1
ATOM 761 C C . LYS A 1 93 ? -0.375 -8.501 2.425 1.00 90.69 93 LYS A C 1
ATOM 763 O O . LYS A 1 93 ? 0.052 -7.452 2.903 1.00 90.69 93 LYS A O 1
ATOM 768 N N . ARG A 1 94 ? 0.387 -9.294 1.663 1.00 89.75 94 ARG A N 1
ATOM 769 C CA . ARG A 1 94 ? 1.790 -8.981 1.316 1.00 89.75 94 ARG A CA 1
ATOM 770 C C . ARG A 1 94 ? 1.936 -7.581 0.710 1.00 89.75 94 ARG A C 1
ATOM 772 O O . ARG A 1 94 ? 2.8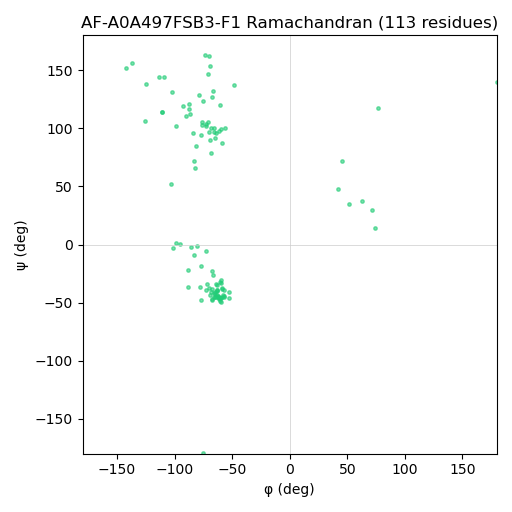35 -6.846 1.087 1.00 89.75 94 ARG A O 1
ATOM 779 N N . LEU A 1 95 ? 0.995 -7.189 -0.153 1.00 91.31 95 LEU A N 1
ATOM 780 C CA . LEU A 1 95 ? 0.933 -5.843 -0.728 1.00 91.31 95 LEU A CA 1
ATOM 781 C C . LEU A 1 95 ? 0.709 -4.762 0.339 1.00 91.31 95 LEU A C 1
ATOM 783 O O . LEU A 1 95 ? 1.384 -3.742 0.318 1.00 91.31 95 LEU A O 1
ATOM 787 N N . GLY A 1 96 ? -0.191 -4.999 1.297 1.00 90.50 96 GLY A N 1
ATOM 788 C CA . GLY A 1 96 ? -0.425 -4.087 2.417 1.00 90.50 96 GLY A CA 1
ATOM 789 C C . GLY A 1 9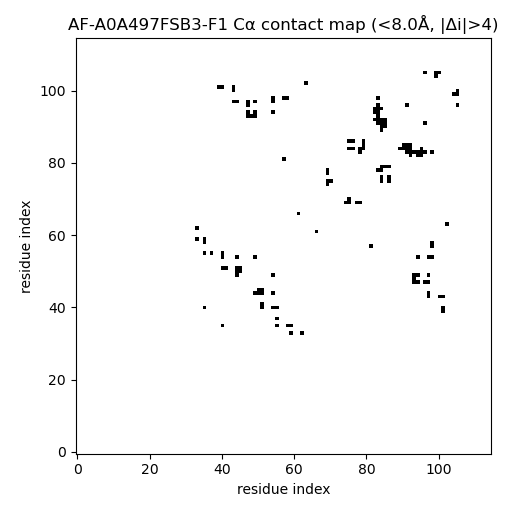6 ? 0.816 -3.890 3.279 1.00 90.50 96 GLY A C 1
ATOM 790 O O . GLY A 1 96 ? 1.193 -2.757 3.557 1.00 90.50 96 GLY A O 1
ATOM 791 N N . ARG A 1 97 ? 1.504 -4.984 3.622 1.00 89.62 97 ARG A N 1
ATOM 792 C CA . ARG A 1 97 ? 2.770 -4.933 4.371 1.00 89.62 97 ARG A CA 1
ATOM 793 C C . ARG A 1 97 ? 3.859 -4.186 3.601 1.00 89.62 97 ARG A C 1
ATOM 795 O O . ARG A 1 97 ? 4.512 -3.324 4.173 1.00 89.62 97 ARG A O 1
ATOM 802 N N . ALA A 1 98 ? 3.997 -4.448 2.303 1.00 90.81 98 ALA A N 1
ATOM 803 C CA . ALA A 1 98 ? 4.929 -3.723 1.444 1.00 90.81 98 ALA A CA 1
ATOM 804 C C . ALA A 1 98 ? 4.634 -2.212 1.423 1.00 90.81 98 ALA A C 1
ATOM 806 O O . ALA A 1 98 ? 5.540 -1.400 1.575 1.00 90.81 98 ALA A O 1
ATOM 807 N N . VAL A 1 99 ? 3.366 -1.815 1.293 1.00 90.56 99 VAL A N 1
ATOM 808 C CA . VAL A 1 99 ? 2.972 -0.398 1.309 1.00 90.56 99 VAL A CA 1
ATOM 809 C C . VAL A 1 99 ? 3.255 0.252 2.670 1.00 90.56 99 VAL A C 1
ATOM 811 O O . VAL A 1 99 ? 3.786 1.360 2.719 1.00 90.56 99 VAL A O 1
ATOM 814 N N . LEU A 1 100 ? 2.960 -0.437 3.774 1.00 90.19 100 LEU A N 1
ATOM 815 C CA . LEU A 1 100 ? 3.269 0.051 5.121 1.00 90.19 100 LEU A CA 1
ATOM 816 C C . LEU A 1 100 ? 4.777 0.226 5.327 1.00 90.19 100 LEU A C 1
ATOM 818 O O . LEU A 1 100 ? 5.205 1.266 5.818 1.00 90.19 100 LEU A O 1
ATOM 822 N N . GLU A 1 101 ? 5.593 -0.740 4.904 1.00 89.06 101 GLU A N 1
ATOM 823 C CA . GLU A 1 101 ? 7.053 -0.641 4.999 1.00 89.06 101 GLU A CA 1
ATOM 824 C C . GLU A 1 101 ? 7.616 0.484 4.121 1.00 89.06 101 GLU A C 1
ATOM 826 O O . GLU A 1 101 ? 8.476 1.254 4.558 1.00 89.06 101 GLU A O 1
ATOM 831 N N . TYR A 1 102 ? 7.085 0.645 2.907 1.00 88.94 102 TYR A N 1
ATOM 832 C CA . TYR A 1 102 ? 7.471 1.743 2.026 1.00 88.94 102 TYR A CA 1
ATOM 833 C C . TYR A 1 102 ? 7.244 3.110 2.691 1.00 88.94 102 TYR A C 1
ATOM 835 O O . TYR A 1 102 ? 8.095 3.990 2.591 1.00 88.94 102 TYR A O 1
ATOM 843 N N . TYR A 1 103 ? 6.149 3.283 3.436 1.00 87.19 103 TYR A N 1
ATOM 844 C CA . TYR A 1 103 ? 5.878 4.527 4.166 1.00 87.19 103 TYR A CA 1
ATOM 845 C C . TYR A 1 103 ? 6.512 4.614 5.562 1.00 87.19 103 TYR A C 1
ATOM 847 O O . TYR A 1 103 ? 6.398 5.667 6.203 1.00 87.19 103 TYR A O 1
ATOM 855 N N . GLY A 1 104 ? 7.202 3.558 6.010 1.00 86.00 104 GLY A N 1
ATOM 856 C CA . GLY A 1 104 ? 7.808 3.469 7.342 1.00 86.00 104 GLY A CA 1
ATOM 857 C C . GLY A 1 104 ? 6.785 3.317 8.470 1.00 86.00 104 GLY A C 1
ATOM 858 O O . GLY A 1 104 ? 7.009 3.817 9.562 1.00 86.00 104 GLY A O 1
ATOM 859 N N . LEU A 1 105 ? 5.639 2.691 8.192 1.00 82.56 105 LEU A N 1
ATOM 860 C CA . LEU A 1 105 ? 4.537 2.467 9.139 1.00 82.56 105 LEU A CA 1
ATOM 861 C C . LEU A 1 105 ? 4.514 1.036 9.705 1.00 82.56 105 LEU A C 1
ATOM 863 O O . LEU A 1 105 ? 3.664 0.715 10.534 1.00 82.56 105 LEU A O 1
ATOM 867 N N . LEU A 1 106 ? 5.422 0.167 9.244 1.00 71.38 106 LEU A N 1
ATOM 868 C CA .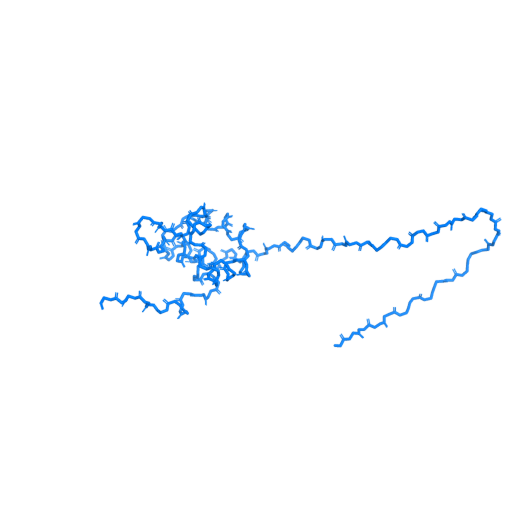 LEU A 1 106 ? 5.459 -1.241 9.648 1.00 71.38 106 LEU A CA 1
ATOM 869 C C . LEU A 1 106 ? 5.848 -1.404 11.130 1.00 71.38 106 LEU A C 1
ATOM 871 O O . LEU A 1 106 ? 5.232 -2.206 11.820 1.00 71.38 106 LEU A O 1
ATOM 875 N N . ASP A 1 107 ? 6.783 -0.592 11.635 1.00 58.00 107 ASP A N 1
ATOM 876 C CA . ASP A 1 107 ? 7.231 -0.648 13.040 1.00 58.00 107 ASP A CA 1
ATOM 877 C C . ASP A 1 107 ? 6.233 -0.001 14.016 1.00 58.00 107 ASP A C 1
ATOM 879 O O . ASP A 1 107 ? 6.245 -0.279 15.207 1.00 58.00 107 ASP A O 1
ATOM 883 N N . SER A 1 108 ? 5.313 0.836 13.524 1.00 51.03 108 SER A N 1
ATOM 884 C CA . SER A 1 108 ? 4.226 1.407 14.339 1.00 51.03 108 SER A CA 1
ATOM 885 C C . SER A 1 108 ? 3.031 0.460 14.481 1.00 51.03 108 SER A C 1
ATOM 887 O O . SER A 1 108 ? 2.111 0.732 15.247 1.00 51.03 108 SER A O 1
ATOM 889 N N . THR A 1 109 ? 3.028 -0.643 13.727 1.00 46.22 109 THR A N 1
ATOM 890 C CA . THR A 1 109 ? 2.046 -1.725 13.846 1.00 46.22 109 THR A CA 1
ATOM 891 C C . THR A 1 109 ? 2.672 -2.909 14.574 1.00 46.22 109 THR A C 1
ATOM 893 O O . THR A 1 109 ? 2.608 -4.052 14.121 1.00 46.22 109 THR A O 1
ATOM 896 N N . GLU A 1 110 ? 3.250 -2.643 15.748 1.00 44.56 110 GLU A N 1
ATOM 897 C CA . GLU A 1 110 ? 3.426 -3.693 16.741 1.00 44.56 110 GLU A CA 1
ATOM 898 C C . GLU A 1 110 ? 2.044 -4.232 17.141 1.00 44.56 110 GLU A C 1
ATOM 900 O O . GLU A 1 110 ? 1.283 -3.644 17.902 1.00 44.56 110 GLU A O 1
ATOM 905 N N . VAL A 1 111 ? 1.690 -5.348 16.508 1.00 42.09 111 VAL A N 1
ATOM 906 C CA . VAL A 1 111 ? 1.189 -6.546 17.178 1.00 42.09 111 VAL A CA 1
ATOM 907 C C . VAL A 1 111 ? 0.122 -6.292 18.258 1.00 42.09 111 VAL A C 1
ATOM 909 O O . VAL A 1 111 ? 0.320 -6.572 19.430 1.00 42.09 111 VAL A O 1
ATOM 912 N N . SER A 1 112 ? -1.098 -5.927 17.854 1.00 37.28 112 SER A N 1
ATOM 913 C CA . SER A 1 112 ? -2.281 -6.492 18.527 1.00 37.28 112 SER A CA 1
ATOM 914 C C . SER A 1 112 ? -2.572 -7.871 17.935 1.00 37.28 112 SER A C 1
ATOM 916 O O . SER A 1 112 ? -3.581 -8.093 17.271 1.00 37.28 112 SER A O 1
ATOM 918 N N . GLN A 1 113 ? -1.648 -8.808 18.155 1.00 39.94 113 GLN A N 1
ATOM 919 C CA . GLN A 1 113 ? -2.046 -10.186 18.410 1.00 39.94 113 GLN A CA 1
ATOM 920 C C . GLN A 1 113 ? -2.429 -10.233 19.888 1.00 39.94 113 GLN A C 1
ATOM 922 O O . GLN A 1 113 ? -1.599 -10.522 20.740 1.00 39.94 113 GLN A O 1
ATOM 927 N N . VAL A 1 114 ? -3.678 -9.882 20.193 1.00 37.97 114 VAL A N 1
ATOM 928 C CA . VAL A 1 114 ? -4.287 -10.303 21.456 1.00 37.97 114 VAL A CA 1
ATOM 929 C C . VAL A 1 114 ? -4.819 -11.704 21.180 1.00 37.97 114 VAL A C 1
ATOM 931 O O . VAL A 1 114 ? -5.850 -11.866 20.527 1.00 37.97 114 VAL A O 1
ATOM 934 N N . SER A 1 115 ? -4.014 -12.703 21.536 1.00 35.06 115 SER A N 1
ATOM 935 C CA . SER A 1 115 ? -4.507 -14.036 21.896 1.00 35.06 115 SER A CA 1
ATOM 936 C C . SER A 1 115 ? -4.775 -14.052 23.391 1.00 35.06 115 SER A C 1
ATOM 938 O O . SER A 1 115 ? -4.011 -13.369 24.110 1.00 35.06 115 SER A O 1
#

Sequence (115 aa):
HVVKVKCDFIKLEKPRSLLTVQRKPLYVRVEERVRVDEDRALSVAAKHGVKFDVLKSVLVKLSKEKLVRLLEERDFDKLSALGLWDSRGSRWKRLGRAVLEYYGLLDSTEVSQVS

Foldseek 3Di:
DDDDDDDDDDDDDDDDDDPPPPPDPPPPPPPPQQDQPLVLLVVLCVVLVHDSVLLVVLCRVAPPVNVVVCVVVVVQVVCVVSVQADPVVRDGDSSVCSNCVSSPNNVVPPDPPPD

pLDDT: mean 70.54, std 22.01, range [28.09, 91.44]